Protein AF-W7DMX6-F1 (afdb_monomer_lite)

InterPro domains:
  IPR000160 GGDEF domain [PF00990] (3-92)
  IPR000160 GGDEF domain [PS50887] (1-98)
  IPR000160 GGDEF domain [SM00267] (3-96)
  IPR000160 GGDEF domain [TIGR00254] (6-96)
  IPR000160 GGDEF domain [cd01949] (2-93)
  IPR029787 Nucleotide cyclase [SSF55073] (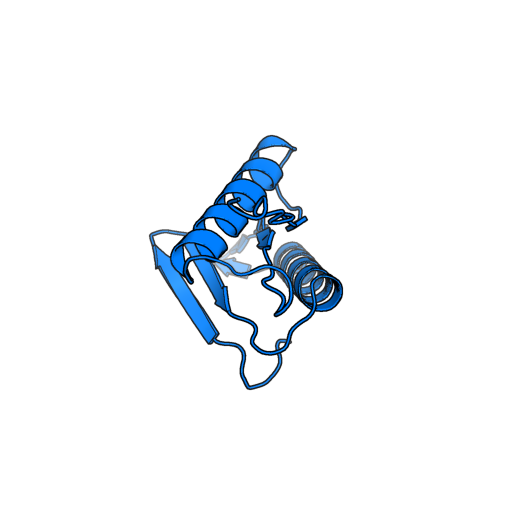2-95)
  IPR043128 Reverse transcriptase/Diguanylate cyclase domain [G3DSA:3.30.70.270] (1-96)
  IPR050469 Diguanylate cyclase Dgc-like, bacteria [PTHR45138] (5-96)

pLDDT: mean 88.65, std 15.46, range [37.47, 98.5]

Sequence (104 aa):
MFHENALIARIGGEEFAVLLPDTSRDGATFYAEQLRKQIEKTDFPFKDEEIRLTVSVGAATMDHLHHFESGEALLKAADAALYTAKENGRNRVYTANLIVPLKE

Secondary structure (DSSP, 8-state):
---TT-EEEEEETTEEEEE-TT--HHHHHHHHHHHHHHHHH-EEEETTEEEE----EEEE---SSS--S-HHHHHHHHHHHHHHHHHTTSS-EEEE--------

Foldseek 3Di:
DADPPWDWDAPDDPDIDIDHPPADLVRQQVVQLVVQVVQQPDQPDDPPHTDRDGAQWFAEDDDPVADDPDVVSRVVNRVVQSVVCVVVPHSYYGYGDPPPPPDD

Radius of gyration: 15.11 Å; chains: 1; bounding box: 36×32×51 Å

Structure (mmCIF, N/CA/C/O backbone):
data_AF-W7DMX6-F1
#
_entry.id   AF-W7DMX6-F1
#
loop_
_atom_site.group_PDB
_atom_site.id
_atom_site.type_symbol
_atom_site.label_atom_id
_atom_site.label_alt_id
_atom_site.label_comp_id
_atom_site.label_asym_id
_atom_site.label_entity_id
_atom_site.label_seq_id
_atom_site.pdbx_PDB_ins_code
_atom_site.Cartn_x
_atom_site.Cartn_y
_atom_site.Cartn_z
_atom_site.occupancy
_atom_site.B_iso_or_equiv
_atom_site.auth_seq_id
_atom_site.auth_comp_id
_atom_site.auth_asym_id
_atom_site.auth_atom_id
_atom_site.pdbx_PDB_model_num
ATOM 1 N N . MET A 1 1 ? -5.444 -12.605 1.772 1.00 81.31 1 MET A N 1
ATOM 2 C CA . MET A 1 1 ? -5.729 -11.479 0.857 1.00 81.31 1 MET A CA 1
ATOM 3 C C . MET A 1 1 ? -4.672 -11.417 -0.229 1.00 81.31 1 MET A C 1
ATOM 5 O O . MET A 1 1 ? -5.051 -11.506 -1.382 1.00 81.31 1 MET A O 1
ATOM 9 N N . PHE A 1 2 ? -3.389 -11.294 0.110 1.00 92.44 2 PHE A N 1
ATOM 10 C CA . PHE A 1 2 ? -2.303 -11.464 -0.859 1.00 92.44 2 PHE A CA 1
ATOM 11 C C . PHE A 1 2 ? -2.097 -12.941 -1.231 1.00 92.44 2 PHE A C 1
ATOM 13 O O . PHE A 1 2 ? -2.585 -13.824 -0.517 1.00 92.44 2 PHE A O 1
ATOM 20 N N . HIS A 1 3 ? -1.392 -13.189 -2.336 1.00 92.00 3 HIS A N 1
ATOM 21 C CA . HIS A 1 3 ? -0.965 -14.530 -2.741 1.00 92.00 3 HIS A CA 1
ATOM 22 C C . HIS A 1 3 ? 0.193 -15.043 -1.862 1.00 92.00 3 HIS A C 1
ATOM 24 O O . HIS A 1 3 ? 0.816 -14.275 -1.132 1.00 92.00 3 HIS A O 1
ATOM 30 N N . GLU A 1 4 ? 0.491 -16.342 -1.941 1.00 92.12 4 GLU A N 1
ATOM 31 C CA . GLU A 1 4 ? 1.430 -17.037 -1.039 1.00 92.12 4 GLU A CA 1
ATOM 32 C C . GLU A 1 4 ? 2.870 -16.501 -1.074 1.00 92.12 4 GLU A C 1
ATOM 34 O O . GLU A 1 4 ? 3.525 -16.433 -0.040 1.00 92.12 4 GLU A O 1
ATOM 39 N N . ASN A 1 5 ? 3.335 -16.050 -2.242 1.00 94.06 5 ASN A N 1
ATOM 40 C CA . ASN A 1 5 ? 4.681 -15.488 -2.416 1.00 94.06 5 ASN A CA 1
ATOM 41 C C . ASN A 1 5 ? 4.815 -14.023 -1.964 1.00 94.06 5 ASN A C 1
ATOM 43 O O . ASN A 1 5 ? 5.875 -13.424 -2.146 1.00 94.06 5 ASN A O 1
ATOM 47 N N . ALA A 1 6 ? 3.756 -13.413 -1.427 1.00 96.19 6 ALA A N 1
ATOM 48 C CA . ALA A 1 6 ? 3.823 -12.043 -0.944 1.00 96.19 6 ALA A CA 1
ATOM 49 C C . ALA A 1 6 ? 4.658 -11.962 0.340 1.00 96.19 6 ALA A C 1
ATOM 51 O O . ALA A 1 6 ? 4.387 -12.656 1.321 1.00 96.19 6 ALA A O 1
ATOM 52 N N . LEU A 1 7 ? 5.639 -11.061 0.357 1.00 96.31 7 LEU A N 1
ATOM 53 C CA . LEU A 1 7 ? 6.440 -10.778 1.544 1.00 96.31 7 LEU A CA 1
ATOM 54 C C . LEU A 1 7 ? 5.949 -9.487 2.193 1.00 96.31 7 LEU A C 1
ATOM 56 O O . LEU A 1 7 ? 5.909 -8.441 1.550 1.00 96.31 7 LEU A O 1
ATOM 60 N N . ILE A 1 8 ? 5.612 -9.557 3.478 1.00 96.62 8 ILE A N 1
ATOM 61 C CA . ILE A 1 8 ? 5.165 -8.409 4.271 1.00 96.62 8 ILE A CA 1
ATOM 62 C C . ILE A 1 8 ? 6.259 -8.075 5.279 1.00 96.62 8 ILE A C 1
ATOM 64 O O . ILE A 1 8 ? 6.717 -8.949 6.014 1.00 96.62 8 ILE A O 1
ATOM 68 N N . ALA A 1 9 ? 6.658 -6.808 5.335 1.00 95.44 9 ALA A N 1
ATOM 69 C CA . ALA A 1 9 ? 7.683 -6.333 6.253 1.00 95.44 9 ALA A CA 1
ATOM 70 C C . ALA A 1 9 ? 7.271 -5.017 6.914 1.00 95.44 9 ALA A C 1
ATOM 72 O O . ALA A 1 9 ? 6.632 -4.165 6.297 1.00 95.44 9 ALA A O 1
ATOM 73 N N . ARG A 1 10 ? 7.685 -4.831 8.170 1.00 96.44 10 ARG A N 1
ATOM 74 C CA . ARG A 1 10 ? 7.686 -3.522 8.829 1.00 96.44 10 ARG A CA 1
ATOM 75 C C . ARG A 1 10 ? 9.044 -2.877 8.582 1.00 96.44 10 ARG A C 1
ATOM 77 O O . ARG A 1 10 ? 10.056 -3.440 8.990 1.00 96.44 10 ARG A O 1
ATOM 84 N N . ILE A 1 11 ? 9.059 -1.729 7.914 1.00 91.50 11 ILE A N 1
ATOM 85 C CA . ILE A 1 11 ? 10.299 -1.026 7.553 1.00 91.50 11 ILE A CA 1
ATOM 86 C C . ILE A 1 11 ? 10.717 -0.052 8.661 1.00 91.50 11 ILE A C 1
ATOM 88 O O . ILE A 1 11 ? 11.904 0.141 8.908 1.00 91.50 11 ILE A O 1
ATOM 92 N N . GLY A 1 12 ? 9.753 0.511 9.388 1.00 91.00 12 GLY A N 1
ATOM 93 C CA . GLY A 1 12 ? 10.013 1.464 10.461 1.00 91.00 12 GLY A CA 1
ATOM 94 C C . GLY A 1 12 ? 8.741 1.829 11.214 1.00 91.00 12 GLY A C 1
ATOM 95 O O . GLY A 1 12 ? 7.687 1.264 10.937 1.00 91.00 12 GLY A O 1
ATOM 96 N N . GLY A 1 13 ? 8.861 2.752 12.177 1.00 92.81 13 GLY A N 1
ATOM 97 C CA . GLY A 1 13 ? 7.790 3.333 13.007 1.00 92.81 13 GLY A CA 1
ATOM 98 C C . GLY A 1 13 ? 6.375 2.824 12.715 1.00 92.81 13 GLY A C 1
ATOM 99 O O . GLY A 1 13 ? 5.958 1.809 13.273 1.00 92.81 13 GLY A O 1
ATOM 100 N N . GLU A 1 14 ? 5.671 3.509 11.819 1.00 92.38 14 GLU A N 1
ATOM 101 C CA . GLU A 1 14 ? 4.323 3.164 11.342 1.00 92.38 14 GLU A CA 1
ATOM 102 C C . GLU A 1 14 ? 4.302 2.658 9.884 1.00 92.38 14 GLU A C 1
ATOM 104 O O . GLU A 1 14 ? 3.255 2.613 9.243 1.00 92.38 14 GLU A O 1
ATOM 109 N N . GLU A 1 15 ? 5.461 2.276 9.344 1.00 94.06 15 GLU A N 1
ATOM 110 C CA . GLU A 1 15 ? 5.650 2.010 7.918 1.00 94.06 15 GLU A CA 1
ATOM 111 C C . GLU A 1 15 ? 5.797 0.517 7.625 1.00 94.06 15 GLU A C 1
ATOM 113 O O . GLU A 1 15 ? 6.644 -0.188 8.189 1.00 94.06 15 GLU A O 1
ATOM 118 N N . PHE A 1 16 ? 4.979 0.049 6.687 1.00 96.88 16 PHE A N 1
ATOM 119 C CA . PHE A 1 16 ? 4.948 -1.328 6.214 1.00 96.88 16 PHE A CA 1
ATOM 120 C C . PHE A 1 16 ? 5.137 -1.360 4.701 1.00 96.88 16 PHE A C 1
ATOM 122 O O . PHE A 1 16 ? 4.659 -0.477 3.990 1.00 96.88 16 PHE A O 1
ATOM 129 N N . ALA A 1 17 ? 5.778 -2.415 4.211 1.00 96.25 17 ALA A N 1
ATOM 130 C CA . ALA A 1 17 ? 5.872 -2.714 2.793 1.00 96.25 17 ALA A CA 1
ATOM 131 C C . ALA A 1 17 ? 5.372 -4.123 2.499 1.00 96.25 17 ALA A C 1
ATOM 133 O O . ALA A 1 17 ? 5.501 -5.040 3.316 1.00 96.25 17 ALA A O 1
ATOM 134 N N . VAL A 1 18 ? 4.826 -4.277 1.296 1.00 96.94 18 VAL A N 1
ATOM 135 C CA . VAL A 1 18 ? 4.428 -5.564 0.738 1.00 96.94 18 VAL A CA 1
ATOM 136 C C . VAL A 1 18 ? 5.130 -5.720 -0.602 1.00 96.94 18 VAL A C 1
ATOM 138 O O . VAL A 1 18 ? 4.915 -4.921 -1.511 1.00 96.94 18 VAL A O 1
ATOM 141 N N . LEU A 1 19 ? 5.979 -6.736 -0.717 1.00 95.12 19 LEU A N 1
ATOM 142 C CA . LEU A 1 19 ? 6.598 -7.130 -1.974 1.00 95.12 19 LEU A CA 1
ATOM 143 C C . LEU A 1 19 ? 5.735 -8.213 -2.623 1.00 95.12 19 LEU A C 1
ATOM 145 O O . LEU A 1 19 ? 5.434 -9.229 -1.994 1.00 95.12 19 LEU A O 1
ATOM 149 N N . LEU A 1 20 ? 5.353 -7.983 -3.877 1.00 94.81 20 LEU A N 1
ATOM 150 C CA . LEU A 1 20 ? 4.454 -8.842 -4.644 1.00 94.81 20 LEU A CA 1
ATOM 151 C C . LEU A 1 20 ? 5.176 -9.372 -5.895 1.00 94.81 20 LEU A C 1
ATOM 153 O O . LEU A 1 20 ? 5.162 -8.703 -6.931 1.00 94.81 20 LEU A O 1
ATOM 157 N N . PRO A 1 21 ? 5.846 -10.538 -5.811 1.00 92.19 21 PRO A N 1
ATOM 158 C CA . PRO A 1 21 ? 6.389 -11.217 -6.984 1.00 92.19 21 PRO A CA 1
ATOM 159 C C . PRO A 1 21 ? 5.312 -11.496 -8.036 1.00 92.19 21 PRO A C 1
ATOM 161 O O . PRO A 1 21 ? 4.145 -11.692 -7.693 1.00 92.19 21 PRO A O 1
ATOM 164 N N . ASP A 1 22 ? 5.710 -11.505 -9.310 1.00 91.19 22 ASP A N 1
ATOM 165 C CA . ASP A 1 22 ? 4.862 -11.876 -10.455 1.00 91.19 22 ASP A CA 1
ATOM 166 C C . ASP A 1 22 ? 3.507 -11.149 -10.507 1.00 91.19 22 ASP A C 1
ATOM 168 O O . ASP A 1 22 ? 2.504 -11.664 -11.003 1.00 91.19 22 ASP A O 1
ATOM 172 N N . THR A 1 23 ? 3.470 -9.925 -9.980 1.00 91.75 23 THR A N 1
ATOM 173 C CA . THR A 1 23 ? 2.251 -9.132 -9.869 1.00 91.75 23 THR A CA 1
ATOM 174 C C . THR A 1 23 ? 2.323 -7.932 -10.799 1.00 91.75 23 THR A C 1
ATOM 176 O O . THR A 1 23 ? 3.210 -7.085 -10.698 1.00 91.75 23 THR A O 1
ATOM 179 N N . SER A 1 24 ? 1.355 -7.853 -11.712 1.00 91.50 24 SER A N 1
ATOM 180 C CA . SER A 1 24 ? 1.215 -6.722 -12.625 1.00 91.50 24 SER A CA 1
ATOM 181 C C . SER A 1 24 ? 0.861 -5.437 -11.877 1.00 91.50 24 SER A C 1
ATOM 183 O O . SER A 1 24 ? 0.398 -5.461 -10.735 1.00 91.50 24 SER A O 1
ATOM 185 N N . ARG A 1 25 ? 0.999 -4.299 -12.559 1.00 91.12 25 ARG A N 1
ATOM 186 C CA . ARG A 1 25 ? 0.562 -2.993 -12.052 1.00 91.12 25 ARG A CA 1
ATOM 187 C C . ARG A 1 25 ? -0.884 -3.011 -11.565 1.00 91.12 25 ARG A C 1
ATOM 189 O O . ARG A 1 25 ? -1.145 -2.632 -10.428 1.00 91.12 25 ARG A O 1
ATOM 196 N N . ASP A 1 26 ? -1.797 -3.520 -12.386 1.00 93.31 26 ASP A N 1
ATOM 197 C CA . ASP A 1 26 ? -3.218 -3.586 -12.040 1.00 93.31 26 ASP A CA 1
ATOM 198 C C . ASP A 1 26 ? -3.467 -4.516 -10.848 1.00 93.31 26 ASP A C 1
ATOM 200 O O . ASP A 1 26 ? -4.273 -4.197 -9.975 1.00 93.31 26 ASP A O 1
ATOM 204 N N . GLY A 1 27 ? -2.732 -5.630 -10.762 1.00 94.69 27 GLY A N 1
ATOM 205 C CA . GLY A 1 27 ? -2.774 -6.527 -9.609 1.00 94.69 27 GLY A CA 1
ATOM 206 C C . GLY A 1 27 ? -2.288 -5.849 -8.327 1.00 94.69 27 GLY A C 1
ATOM 207 O O . GLY A 1 27 ? -2.953 -5.925 -7.294 1.00 94.69 27 GLY A O 1
ATOM 208 N N . ALA A 1 28 ? -1.168 -5.127 -8.391 1.00 94.56 28 ALA A N 1
ATOM 209 C CA . ALA A 1 28 ? -0.616 -4.393 -7.258 1.00 94.56 28 ALA A CA 1
ATOM 210 C C . ALA A 1 28 ? -1.573 -3.286 -6.789 1.00 94.56 28 ALA A C 1
ATOM 212 O O . ALA A 1 28 ? -1.851 -3.179 -5.593 1.00 94.56 28 ALA A O 1
ATOM 213 N N . THR A 1 29 ? -2.140 -2.508 -7.717 1.00 96.00 29 THR A N 1
ATOM 214 C CA . THR A 1 29 ? -3.148 -1.485 -7.408 1.00 96.00 29 THR A CA 1
ATOM 215 C C . THR A 1 29 ? -4.413 -2.108 -6.819 1.00 96.00 29 THR A C 1
ATOM 217 O O . THR A 1 29 ? -4.946 -1.592 -5.836 1.00 96.00 29 THR A O 1
ATOM 220 N N . PHE A 1 30 ? -4.877 -3.239 -7.363 1.00 96.88 30 PHE A N 1
ATOM 221 C CA . PHE A 1 30 ? -6.022 -3.970 -6.825 1.00 96.88 30 PHE A CA 1
ATOM 222 C C . PHE A 1 30 ? -5.782 -4.378 -5.371 1.00 96.88 30 PHE A C 1
ATOM 224 O O . PHE A 1 30 ? -6.596 -4.046 -4.506 1.00 96.88 30 PHE A O 1
ATOM 231 N N . TYR A 1 31 ? -4.662 -5.043 -5.077 1.00 97.62 31 TYR A N 1
ATOM 232 C CA . TYR A 1 31 ? -4.341 -5.439 -3.711 1.00 97.62 31 TYR A CA 1
ATOM 233 C C . TYR A 1 31 ? -4.193 -4.224 -2.787 1.00 97.62 31 TYR A C 1
ATOM 235 O O . TYR A 1 31 ? -4.752 -4.229 -1.694 1.00 97.62 31 TYR A O 1
ATOM 243 N N . ALA A 1 32 ? -3.522 -3.156 -3.217 1.00 97.88 32 ALA A N 1
ATOM 244 C CA . ALA A 1 32 ? -3.402 -1.935 -2.422 1.00 97.88 32 ALA A CA 1
ATOM 245 C C . ALA A 1 32 ? -4.776 -1.337 -2.057 1.00 97.88 32 ALA A C 1
ATOM 247 O O . ALA A 1 32 ? -5.016 -0.998 -0.897 1.00 97.88 32 ALA A O 1
ATOM 248 N N . GLU A 1 33 ? -5.710 -1.262 -3.012 1.00 98.38 33 GLU A N 1
ATOM 249 C CA . GLU A 1 33 ? -7.067 -0.755 -2.768 1.00 98.38 33 GLU A CA 1
ATOM 250 C C . GLU A 1 33 ? -7.884 -1.674 -1.858 1.00 98.38 33 GLU A C 1
ATOM 252 O O . GLU A 1 33 ? -8.626 -1.191 -1.001 1.00 98.38 33 GLU A O 1
ATOM 257 N N . GLN A 1 34 ? -7.757 -2.994 -2.012 1.00 98.19 34 GLN A N 1
ATOM 258 C CA . GLN A 1 34 ? -8.422 -3.939 -1.115 1.00 98.19 34 GLN A CA 1
ATOM 259 C C . GLN A 1 34 ? -7.919 -3.780 0.325 1.00 98.19 34 GLN A C 1
ATOM 261 O O . GLN A 1 34 ? -8.739 -3.703 1.238 1.00 98.19 34 GLN A O 1
ATOM 266 N N . LEU A 1 35 ? -6.602 -3.650 0.528 1.00 97.69 35 LEU A N 1
ATOM 267 C CA . LEU A 1 35 ? -6.001 -3.489 1.857 1.00 97.69 35 LEU A CA 1
ATOM 268 C C . LEU A 1 35 ? -6.511 -2.201 2.493 1.00 97.69 35 LEU A C 1
ATOM 270 O O . LEU A 1 35 ? -6.995 -2.205 3.623 1.00 97.69 35 LEU A O 1
ATOM 274 N N . ARG A 1 36 ? -6.446 -1.104 1.733 1.00 98.44 36 ARG A N 1
ATOM 275 C CA . ARG A 1 36 ? -6.899 0.211 2.171 1.00 98.44 36 ARG A CA 1
ATOM 276 C C . ARG A 1 36 ? -8.355 0.185 2.633 1.00 98.44 36 ARG A C 1
ATOM 278 O O . ARG A 1 36 ? -8.654 0.635 3.735 1.00 98.44 36 ARG A O 1
ATOM 285 N N . LYS A 1 37 ? -9.247 -0.379 1.811 1.00 98.31 37 LYS A N 1
ATOM 286 C CA . LYS A 1 37 ? -10.682 -0.489 2.113 1.00 98.31 37 LYS A CA 1
ATOM 287 C C . LYS A 1 37 ? -10.963 -1.412 3.293 1.00 98.31 37 LYS A C 1
ATOM 289 O O . LYS A 1 37 ? -11.911 -1.158 4.028 1.00 98.31 37 LYS A O 1
ATOM 294 N N . GLN A 1 38 ? -10.197 -2.490 3.457 1.00 97.75 38 GLN A N 1
ATOM 295 C CA . GLN A 1 38 ? -10.344 -3.384 4.604 1.00 97.75 38 GLN A CA 1
ATOM 296 C C . GLN A 1 38 ? -9.945 -2.679 5.900 1.00 97.75 38 GLN A C 1
ATOM 298 O O . GLN A 1 38 ? -10.725 -2.706 6.845 1.00 97.75 38 GLN A O 1
ATOM 303 N N . ILE A 1 39 ? -8.800 -1.991 5.925 1.00 97.50 39 ILE A N 1
ATOM 304 C CA . ILE A 1 39 ? -8.352 -1.224 7.098 1.00 97.50 39 ILE A CA 1
ATOM 305 C C . ILE A 1 39 ? -9.363 -0.127 7.445 1.00 97.50 39 ILE A C 1
ATOM 307 O O . ILE A 1 39 ? -9.794 -0.051 8.587 1.00 97.50 39 ILE A O 1
ATOM 311 N N . GLU A 1 40 ? -9.811 0.655 6.460 1.00 98.12 40 GLU A N 1
ATOM 312 C CA . GLU A 1 40 ? -10.803 1.726 6.653 1.00 98.12 40 GLU A CA 1
ATOM 313 C C . GLU A 1 40 ? -12.129 1.234 7.261 1.00 98.12 40 GLU A C 1
ATOM 315 O O . GLU A 1 40 ? -12.790 1.972 7.989 1.00 98.12 40 GLU A O 1
ATOM 320 N N . LYS A 1 41 ? -12.535 -0.001 6.948 1.00 97.50 41 LYS A N 1
ATOM 321 C CA . LYS A 1 41 ? -13.788 -0.603 7.427 1.00 97.50 41 LYS A CA 1
ATOM 322 C C . LYS A 1 41 ? -13.628 -1.425 8.703 1.00 97.50 41 LYS A C 1
ATOM 324 O O . LYS A 1 41 ? -14.627 -1.936 9.199 1.00 97.50 41 LYS A O 1
ATOM 329 N N . THR A 1 42 ? -12.403 -1.617 9.179 1.00 97.38 42 THR A N 1
ATOM 330 C CA . THR A 1 42 ? -12.138 -2.416 10.373 1.00 97.38 42 THR A CA 1
ATOM 331 C C . THR A 1 42 ? -12.164 -1.504 11.589 1.00 97.38 42 THR A C 1
ATOM 333 O O . THR A 1 42 ? -11.373 -0.567 11.689 1.00 97.38 42 THR A O 1
ATOM 336 N N . ASP A 1 43 ? -13.062 -1.799 12.523 1.00 97.38 43 ASP A N 1
ATOM 337 C CA . ASP A 1 43 ? -13.015 -1.232 13.863 1.00 97.38 43 ASP A CA 1
ATOM 338 C C . ASP A 1 43 ? -11.953 -2.017 14.656 1.00 97.38 43 ASP A C 1
ATOM 340 O O . ASP A 1 43 ? -12.060 -3.230 14.854 1.00 97.38 43 ASP A O 1
ATOM 344 N N . PHE A 1 44 ? -10.853 -1.349 15.013 1.00 96.38 44 PHE A N 1
ATOM 345 C CA . PHE A 1 44 ? -9.729 -1.978 15.703 1.00 96.38 44 PHE A CA 1
ATOM 346 C C . PHE A 1 44 ? -9.915 -1.852 17.217 1.00 96.38 44 PHE A C 1
ATOM 348 O O . PHE A 1 44 ? -10.011 -0.728 17.717 1.00 96.38 44 PHE A O 1
ATOM 355 N N . PRO A 1 45 ? -9.908 -2.962 17.974 1.00 96.38 45 PRO A N 1
ATOM 356 C CA . PRO A 1 45 ? -9.970 -2.896 19.426 1.00 96.38 45 PRO A CA 1
ATOM 357 C C . PRO A 1 45 ? -8.672 -2.298 19.978 1.00 96.38 45 PRO A C 1
ATOM 359 O O . PRO A 1 45 ? -7.573 -2.786 19.694 1.00 96.38 45 PRO A O 1
ATOM 362 N N . PHE A 1 46 ? -8.789 -1.252 20.790 1.00 95.44 46 PHE A N 1
ATOM 363 C CA . PHE A 1 46 ? -7.662 -0.621 21.462 1.00 95.44 46 PHE A CA 1
ATOM 364 C C . PHE A 1 46 ? -8.050 -0.208 22.884 1.00 95.44 46 PHE A C 1
ATOM 366 O O . PHE A 1 46 ? -8.763 0.771 23.096 1.00 95.44 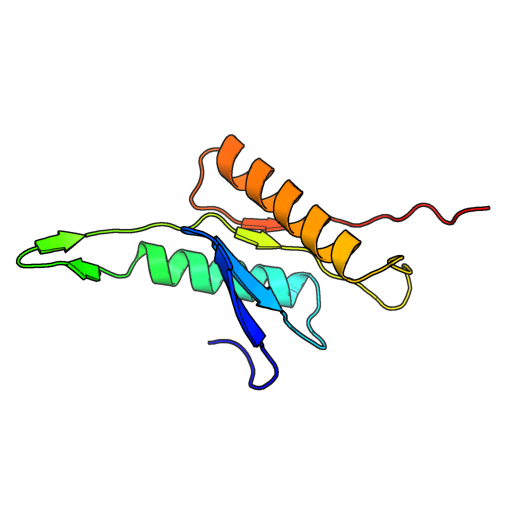46 PHE A O 1
ATOM 373 N N . LYS A 1 47 ? -7.524 -0.943 23.873 1.00 94.25 47 LYS A N 1
ATOM 374 C CA . LYS A 1 47 ? -7.955 -0.862 25.280 1.00 94.25 47 LYS A CA 1
ATOM 375 C C . LYS A 1 47 ? -9.455 -1.176 25.392 1.00 94.25 47 LYS A C 1
ATOM 377 O O . LYS A 1 47 ? -9.867 -2.229 24.919 1.00 94.25 47 LYS A O 1
ATOM 382 N N . ASP A 1 48 ? -10.229 -0.276 25.989 1.00 95.50 48 ASP A N 1
ATOM 383 C CA . ASP A 1 48 ? -11.672 -0.409 26.204 1.00 95.50 48 ASP A CA 1
ATOM 384 C C . ASP A 1 48 ? -12.499 0.320 25.123 1.00 95.50 48 ASP A C 1
ATOM 386 O O . ASP A 1 48 ? -13.703 0.505 25.284 1.00 95.50 48 ASP A O 1
ATOM 390 N N . GLU A 1 49 ? -11.861 0.750 24.027 1.00 96.12 49 GLU A N 1
ATOM 391 C CA . GLU A 1 49 ? -12.496 1.471 22.920 1.00 96.12 49 GLU A CA 1
ATOM 392 C C . GLU A 1 49 ? -12.221 0.799 21.566 1.00 96.12 49 GLU A C 1
ATOM 394 O O . GLU A 1 49 ? -11.270 0.030 21.397 1.00 96.12 49 GLU A O 1
ATOM 399 N N . GLU A 1 50 ? -13.048 1.128 20.574 1.00 96.31 50 GLU A N 1
ATOM 400 C CA . GLU A 1 50 ? -12.803 0.814 19.168 1.00 96.31 50 GLU A CA 1
ATOM 401 C C . GLU A 1 50 ? -12.286 2.059 18.447 1.00 96.31 50 GLU A C 1
ATOM 403 O O . GLU A 1 50 ? -12.882 3.136 18.524 1.00 96.31 50 GLU A O 1
ATOM 408 N N . ILE A 1 51 ? -11.176 1.913 17.724 1.00 96.75 51 ILE A N 1
ATOM 409 C CA . ILE A 1 51 ? -10.596 2.987 16.919 1.00 96.75 51 ILE A CA 1
ATOM 410 C C . ILE A 1 51 ? -10.686 2.653 15.435 1.00 96.75 51 ILE A C 1
ATOM 412 O O . ILE A 1 51 ? -10.494 1.512 15.013 1.00 96.75 51 ILE A O 1
ATOM 416 N N . ARG A 1 52 ? -10.916 3.681 14.618 1.00 95.88 52 ARG A N 1
ATOM 417 C CA . ARG A 1 52 ? -10.840 3.573 13.161 1.00 95.88 52 ARG A CA 1
ATOM 418 C C . ARG A 1 52 ? -9.511 4.087 12.664 1.00 95.88 52 ARG A C 1
ATOM 420 O O . ARG A 1 52 ? -9.107 5.206 12.975 1.00 95.88 52 ARG A O 1
ATOM 427 N N . LEU A 1 53 ? -8.861 3.268 11.851 1.00 96.81 53 LEU A N 1
ATOM 428 C CA . LEU A 1 53 ? -7.604 3.600 11.204 1.00 96.81 53 LEU A CA 1
ATOM 429 C C . LEU A 1 53 ? -7.811 3.681 9.695 1.00 96.81 53 LEU A C 1
ATOM 431 O O . LEU A 1 53 ? -8.702 3.059 9.125 1.00 96.81 53 LEU A O 1
ATOM 435 N N . THR A 1 54 ? -6.952 4.448 9.036 1.00 98.12 54 THR A N 1
ATOM 436 C CA . THR A 1 54 ? -6.840 4.438 7.577 1.00 98.12 54 THR A CA 1
ATOM 437 C C . THR A 1 54 ? -5.378 4.298 7.198 1.00 98.12 54 THR A C 1
ATOM 439 O O . THR A 1 54 ? -4.487 4.593 7.994 1.00 98.12 54 THR A O 1
ATOM 442 N N . VAL A 1 55 ? -5.127 3.860 5.969 1.00 98.06 55 VAL A N 1
ATOM 443 C CA . VAL A 1 55 ? -3.777 3.769 5.414 1.00 98.06 55 VAL A CA 1
ATOM 444 C C . VAL A 1 55 ? -3.729 4.514 4.087 1.00 98.06 55 VAL A C 1
ATOM 446 O O . VAL A 1 55 ? -4.688 4.511 3.319 1.00 98.06 55 VAL A O 1
ATOM 449 N N . SER A 1 56 ? -2.613 5.177 3.808 1.00 98.44 56 SER A N 1
ATOM 450 C CA . SER A 1 56 ? -2.295 5.635 2.451 1.00 98.44 56 SER A CA 1
ATOM 451 C C . SER A 1 56 ? -1.277 4.665 1.876 1.00 98.44 56 SER A C 1
ATOM 453 O O . SER A 1 56 ? -0.386 4.243 2.608 1.00 98.44 56 SER A O 1
ATOM 455 N N . VAL A 1 57 ? -1.409 4.293 0.606 1.00 98.44 57 VAL A N 1
ATOM 456 C CA . VAL A 1 57 ? -0.530 3.296 -0.016 1.00 98.44 57 VAL A CA 1
ATOM 457 C C . VAL A 1 57 ? 0.099 3.888 -1.268 1.00 98.44 57 VAL A C 1
ATOM 459 O O . VAL A 1 57 ? -0.596 4.402 -2.144 1.00 98.44 57 VAL A O 1
ATOM 462 N N . GLY A 1 58 ? 1.420 3.804 -1.351 1.00 97.88 58 GLY A N 1
ATOM 463 C CA . GLY A 1 58 ? 2.160 4.004 -2.586 1.00 97.88 58 GLY A CA 1
ATOM 464 C C . GLY A 1 58 ? 2.551 2.655 -3.163 1.00 97.88 58 GLY A C 1
ATOM 465 O O . GLY A 1 58 ? 3.127 1.830 -2.460 1.00 97.88 58 GLY A O 1
ATOM 466 N N . ALA A 1 59 ? 2.214 2.418 -4.425 1.00 95.88 59 ALA A N 1
ATOM 467 C CA . ALA A 1 59 ? 2.594 1.213 -5.147 1.00 95.88 59 ALA A CA 1
ATOM 468 C C . ALA A 1 59 ? 3.534 1.564 -6.301 1.00 95.88 59 ALA A C 1
ATOM 470 O O . ALA A 1 59 ? 3.400 2.609 -6.938 1.00 95.88 59 ALA A O 1
ATOM 471 N N . ALA A 1 60 ? 4.457 0.665 -6.599 1.00 93.44 60 ALA A N 1
ATOM 472 C CA . ALA A 1 60 ? 5.279 0.712 -7.793 1.00 93.44 60 ALA A CA 1
ATOM 473 C C . ALA A 1 60 ? 5.477 -0.720 -8.285 1.00 93.44 60 ALA A C 1
ATOM 475 O O . ALA A 1 60 ? 5.502 -1.657 -7.485 1.00 93.44 60 ALA A O 1
ATOM 476 N N . THR A 1 61 ? 5.605 -0.892 -9.594 1.00 90.25 61 THR A N 1
ATOM 477 C CA . THR A 1 61 ? 5.839 -2.198 -10.214 1.00 90.25 61 THR A CA 1
ATOM 478 C C . THR A 1 61 ? 6.991 -2.112 -11.182 1.00 90.25 61 THR A C 1
ATOM 480 O O . THR A 1 61 ? 7.109 -1.119 -11.896 1.00 90.25 61 THR A O 1
ATOM 483 N N . MET A 1 62 ? 7.783 -3.176 -11.232 1.00 81.00 62 MET A N 1
ATOM 484 C CA . MET A 1 62 ? 8.806 -3.378 -12.244 1.00 81.00 62 MET A CA 1
ATOM 485 C C . MET A 1 62 ? 8.309 -4.370 -13.286 1.00 81.00 62 MET A C 1
ATOM 487 O O . MET A 1 62 ? 7.708 -5.379 -12.925 1.00 81.00 62 MET A O 1
ATOM 491 N N . ASP A 1 63 ? 8.568 -4.088 -14.559 1.00 71.06 63 ASP A N 1
ATOM 492 C CA . ASP A 1 63 ? 8.399 -5.065 -15.628 1.00 71.06 63 ASP A CA 1
ATOM 493 C C . ASP A 1 63 ? 9.767 -5.471 -16.198 1.00 71.06 63 ASP A C 1
ATOM 495 O O . ASP A 1 63 ? 10.796 -4.854 -15.925 1.00 71.06 63 ASP A O 1
ATOM 499 N N . HIS A 1 64 ? 9.788 -6.558 -16.967 1.00 61.72 64 HIS A N 1
ATOM 500 C CA . HIS A 1 64 ? 11.014 -7.070 -17.582 1.00 61.72 64 HIS A CA 1
ATOM 501 C C . HIS A 1 64 ? 11.504 -6.227 -18.770 1.00 61.72 64 HIS A C 1
ATOM 503 O O . HIS A 1 64 ? 12.592 -6.484 -19.280 1.00 61.72 64 HIS A O 1
ATOM 509 N N . LEU A 1 65 ? 10.697 -5.270 -19.239 1.00 57.44 65 LEU A N 1
ATOM 510 C CA . LEU A 1 65 ? 10.978 -4.440 -20.413 1.00 57.44 65 LEU A CA 1
ATOM 511 C C . LEU A 1 65 ? 11.683 -3.133 -20.029 1.00 57.44 65 LEU A C 1
ATOM 513 O O . LEU A 1 65 ? 12.446 -2.586 -20.820 1.00 57.44 65 LEU A O 1
ATOM 517 N N . HIS A 1 66 ? 11.464 -2.660 -18.807 1.00 56.84 66 HIS A N 1
ATOM 518 C CA . HIS A 1 66 ? 12.043 -1.461 -18.236 1.00 56.84 66 HIS A CA 1
ATOM 519 C C . HIS A 1 66 ? 12.961 -1.897 -17.099 1.00 56.84 66 HIS A C 1
ATOM 521 O O . HIS A 1 66 ? 12.522 -2.191 -15.990 1.00 56.84 66 HIS A O 1
ATOM 527 N N . HIS A 1 67 ? 14.259 -1.982 -17.385 1.00 52.84 67 HIS A N 1
ATOM 528 C CA . HIS A 1 67 ? 15.266 -2.315 -16.386 1.00 52.84 67 HIS A CA 1
ATOM 529 C C . HIS A 1 67 ? 15.209 -1.311 -15.231 1.00 52.84 67 HIS A C 1
ATOM 531 O O . HIS A 1 67 ? 15.531 -0.138 -15.408 1.00 52.84 67 HIS A O 1
ATOM 537 N N . PHE A 1 68 ? 14.846 -1.761 -14.032 1.00 54.94 68 PHE A N 1
ATOM 538 C CA . PHE A 1 68 ? 15.174 -0.996 -12.837 1.00 54.94 68 PHE A CA 1
ATOM 539 C C . PHE A 1 68 ? 16.621 -1.291 -12.507 1.00 54.94 68 PHE A C 1
ATOM 541 O O . PHE A 1 68 ? 17.052 -2.443 -12.527 1.00 54.94 68 PHE A O 1
ATOM 548 N N . GLU A 1 69 ? 17.354 -0.245 -12.148 1.00 59.75 69 GLU A N 1
ATOM 549 C CA . GLU A 1 69 ? 18.746 -0.383 -11.734 1.00 59.75 69 GLU A CA 1
ATOM 550 C C . GLU A 1 69 ? 18.875 -1.216 -10.441 1.00 59.75 69 GLU A C 1
ATOM 552 O O . GLU A 1 69 ? 19.914 -1.837 -10.226 1.00 59.75 69 GLU A O 1
ATOM 557 N N . SER A 1 70 ? 17.831 -1.272 -9.591 1.00 76.50 70 SER A N 1
ATOM 558 C CA . SER A 1 70 ? 17.800 -2.078 -8.358 1.00 76.50 70 SER A CA 1
ATOM 559 C C . SER A 1 70 ? 16.418 -2.113 -7.675 1.00 76.50 70 SER A C 1
ATOM 561 O O . SER A 1 70 ? 15.529 -1.308 -7.966 1.00 76.50 70 SER A O 1
ATOM 563 N N . GLY A 1 71 ? 16.254 -2.994 -6.678 1.00 82.81 71 GLY A N 1
ATOM 564 C CA . GLY A 1 71 ? 15.092 -2.981 -5.775 1.00 82.81 71 GLY A CA 1
ATOM 565 C C . GLY A 1 71 ? 14.963 -1.699 -4.934 1.00 82.81 71 GLY A C 1
ATOM 566 O O . GLY A 1 71 ? 13.859 -1.343 -4.527 1.00 82.81 71 GLY A O 1
ATOM 567 N N . GLU A 1 72 ? 16.055 -0.956 -4.724 1.00 86.44 72 GLU A N 1
ATOM 568 C CA . GLU A 1 72 ? 16.027 0.340 -4.032 1.00 86.44 72 GLU A CA 1
ATOM 569 C C . GLU A 1 72 ? 15.276 1.398 -4.854 1.00 86.44 72 GLU A C 1
ATOM 571 O O . GLU A 1 72 ? 14.495 2.173 -4.302 1.00 86.44 72 GLU A O 1
ATOM 576 N N . ALA A 1 73 ? 15.458 1.406 -6.179 1.00 85.12 73 ALA A N 1
ATOM 577 C CA . ALA A 1 73 ? 14.733 2.312 -7.069 1.00 85.12 73 ALA A CA 1
ATOM 578 C C . ALA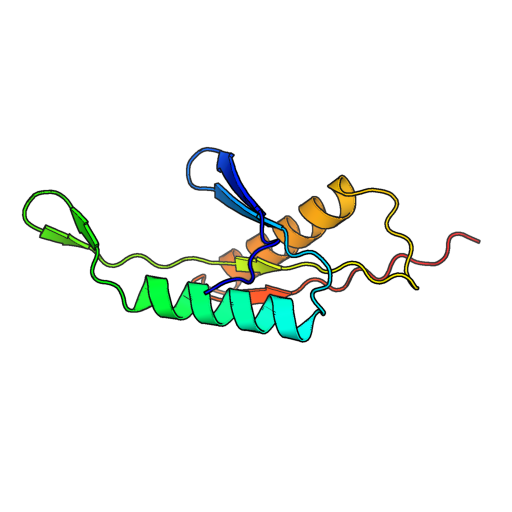 A 1 73 ? 13.219 2.040 -7.045 1.00 85.12 73 ALA A C 1
ATOM 580 O O . ALA A 1 73 ? 12.419 2.977 -7.008 1.00 85.12 73 ALA A O 1
ATOM 581 N N . LEU A 1 74 ? 12.825 0.761 -6.998 1.00 88.69 74 LEU A N 1
ATOM 582 C CA . LEU A 1 74 ? 11.422 0.359 -6.877 1.00 88.69 74 LEU A CA 1
ATOM 583 C 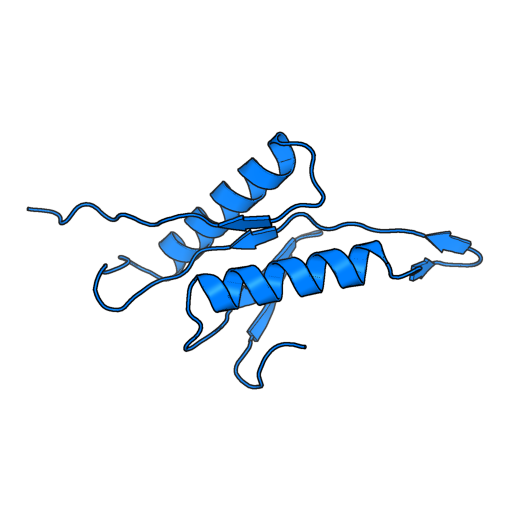C . LEU A 1 74 ? 10.808 0.853 -5.559 1.00 88.69 74 LEU A C 1
ATOM 585 O O . LEU A 1 74 ? 9.719 1.427 -5.566 1.00 88.69 74 LEU A O 1
ATOM 589 N N . LEU A 1 75 ? 11.525 0.686 -4.443 1.00 90.50 75 LEU A N 1
ATOM 590 C CA . LEU A 1 75 ? 11.067 1.153 -3.136 1.00 90.50 75 LEU A CA 1
ATOM 591 C C . LEU A 1 75 ? 10.945 2.684 -3.084 1.00 90.50 75 LEU A C 1
ATOM 593 O O . LEU A 1 75 ? 9.928 3.191 -2.619 1.00 90.50 75 LEU A O 1
ATOM 597 N N . LYS A 1 76 ? 11.924 3.425 -3.624 1.00 90.88 76 LYS A N 1
ATOM 598 C CA . LYS A 1 76 ? 11.871 4.898 -3.706 1.00 90.88 76 LYS A CA 1
ATOM 599 C C . LYS A 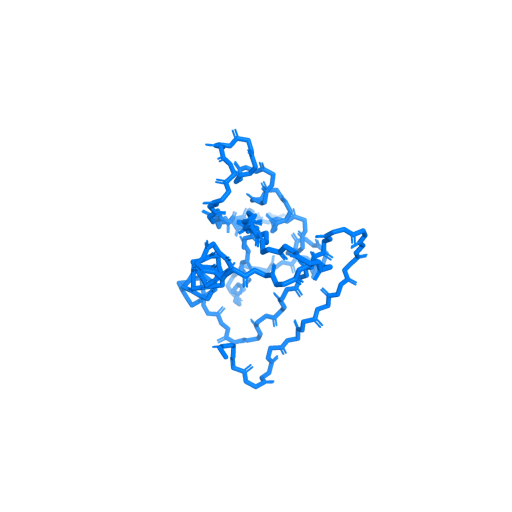1 76 ? 10.671 5.397 -4.508 1.00 90.88 76 LYS A C 1
ATOM 601 O O . LYS A 1 76 ? 10.042 6.380 -4.130 1.00 90.88 76 LYS A O 1
ATOM 606 N N . ALA A 1 77 ? 10.328 4.727 -5.603 1.00 91.81 77 ALA A N 1
ATOM 607 C CA . ALA A 1 77 ? 9.157 5.096 -6.390 1.00 91.81 77 ALA A CA 1
ATOM 608 C C . ALA A 1 77 ? 7.838 4.800 -5.661 1.00 91.81 77 ALA A C 1
ATOM 610 O O . ALA A 1 77 ? 6.906 5.604 -5.735 1.00 91.81 77 ALA A O 1
ATOM 611 N N . ALA A 1 78 ? 7.759 3.679 -4.934 1.00 94.50 78 ALA A N 1
ATOM 612 C CA . ALA A 1 78 ? 6.614 3.387 -4.077 1.00 94.50 78 ALA A CA 1
ATOM 613 C C . ALA A 1 78 ? 6.467 4.450 -2.975 1.00 94.50 78 ALA A C 1
ATOM 615 O O . ALA A 1 78 ? 5.360 4.930 -2.740 1.00 94.50 78 ALA A O 1
ATOM 616 N N . ASP A 1 79 ? 7.571 4.891 -2.369 1.00 94.56 79 ASP A N 1
ATOM 617 C CA . ASP A 1 79 ? 7.568 5.961 -1.368 1.00 94.56 79 ASP A CA 1
ATOM 618 C C . ASP A 1 79 ? 7.122 7.317 -1.948 1.00 94.56 79 ASP A C 1
ATOM 620 O O . ASP A 1 79 ? 6.247 7.982 -1.393 1.00 94.56 79 ASP A O 1
ATOM 624 N N . ALA A 1 80 ? 7.601 7.694 -3.137 1.00 94.56 80 ALA A N 1
ATOM 625 C CA . ALA A 1 80 ? 7.142 8.905 -3.824 1.00 94.56 80 ALA A CA 1
ATOM 626 C C . ALA A 1 80 ? 5.633 8.865 -4.151 1.00 94.56 80 ALA A C 1
ATOM 628 O O . ALA A 1 80 ? 4.917 9.868 -4.017 1.00 94.56 80 ALA A O 1
ATOM 629 N N . ALA A 1 81 ? 5.112 7.696 -4.536 1.00 96.31 81 ALA A N 1
ATOM 630 C CA . ALA A 1 81 ? 3.676 7.499 -4.708 1.00 96.31 81 ALA A CA 1
ATOM 631 C C . ALA A 1 81 ? 2.925 7.610 -3.371 1.00 96.31 81 ALA A C 1
ATOM 633 O O . ALA A 1 81 ? 1.870 8.242 -3.310 1.00 96.31 81 ALA A O 1
ATOM 634 N N . LEU A 1 82 ? 3.473 7.060 -2.284 1.00 97.31 82 LEU A N 1
ATOM 635 C CA . LEU A 1 82 ? 2.894 7.158 -0.944 1.00 97.31 82 LEU A CA 1
ATOM 636 C C . LEU A 1 82 ? 2.833 8.612 -0.470 1.00 97.31 82 LEU A C 1
ATOM 638 O O . LEU A 1 82 ? 1.809 9.048 0.061 1.00 97.31 82 LEU A O 1
ATOM 642 N N . TYR A 1 83 ? 3.900 9.375 -0.694 1.00 96.56 83 TYR A N 1
ATOM 643 C CA . TYR A 1 83 ? 3.932 10.806 -0.424 1.00 96.56 83 TYR A CA 1
ATOM 644 C C . TYR A 1 83 ? 2.825 11.533 -1.199 1.00 96.56 83 TYR A C 1
ATOM 646 O O . TYR A 1 83 ? 2.037 12.271 -0.612 1.00 96.56 83 TYR A O 1
ATOM 654 N N . THR A 1 84 ? 2.665 11.229 -2.490 1.00 97.06 84 THR A N 1
ATOM 655 C CA . THR A 1 84 ? 1.577 11.783 -3.312 1.00 97.06 84 THR A CA 1
ATOM 656 C C . THR A 1 84 ? 0.193 11.436 -2.748 1.00 97.06 84 THR A C 1
ATOM 658 O O . THR A 1 84 ? -0.679 12.304 -2.664 1.00 97.06 84 THR A O 1
ATOM 661 N N . ALA A 1 85 ? -0.018 10.194 -2.304 1.00 97.75 85 ALA A N 1
ATOM 662 C CA . ALA A 1 85 ? -1.260 9.770 -1.660 1.00 97.75 85 ALA A CA 1
ATOM 663 C C . ALA A 1 85 ? -1.541 10.557 -0.370 1.00 97.75 85 ALA A C 1
ATOM 665 O O . ALA A 1 85 ? -2.678 10.972 -0.125 1.00 97.75 85 ALA A O 1
ATOM 666 N N . LYS A 1 86 ? -0.500 10.790 0.435 1.00 96.88 86 LYS A N 1
ATOM 667 C CA . LYS A 1 86 ? -0.561 11.585 1.662 1.00 96.88 86 LYS A CA 1
ATOM 668 C C . LYS A 1 86 ? -0.948 13.037 1.353 1.00 96.88 86 LYS A C 1
ATOM 670 O O . LYS A 1 86 ? -1.918 13.515 1.946 1.00 96.88 86 LYS A O 1
ATOM 675 N N . GLU A 1 87 ? -0.266 13.690 0.416 1.00 98.00 87 GLU A N 1
ATOM 676 C CA . GLU A 1 87 ? -0.505 15.094 0.038 1.00 98.00 87 GLU A CA 1
ATOM 677 C C . GLU A 1 87 ? -1.883 15.323 -0.585 1.00 98.00 87 GLU A C 1
ATOM 679 O O . GLU A 1 87 ? -2.529 16.333 -0.328 1.00 98.00 87 GLU A O 1
ATOM 684 N N . ASN A 1 88 ? -2.398 14.358 -1.347 1.00 96.81 88 ASN A N 1
ATOM 685 C CA . ASN A 1 88 ? -3.695 14.520 -2.001 1.00 96.81 88 ASN A CA 1
ATOM 686 C C . ASN A 1 88 ? -4.894 14.306 -1.062 1.00 96.81 88 ASN A C 1
ATOM 688 O O . ASN A 1 88 ? -6.032 14.398 -1.514 1.00 96.81 88 ASN A O 1
ATOM 692 N N . GLY A 1 89 ? -4.674 14.053 0.232 1.00 97.38 89 GLY A N 1
ATOM 693 C CA . GLY A 1 89 ? -5.736 13.937 1.239 1.00 97.38 89 GLY A CA 1
ATOM 694 C C . GLY A 1 89 ? -5.838 12.567 1.904 1.00 97.38 89 GLY A C 1
ATOM 695 O O . GLY A 1 89 ? -6.901 12.239 2.425 1.00 97.38 89 GLY A O 1
ATOM 696 N N . ARG A 1 90 ? -4.751 11.779 1.888 1.00 98.31 90 ARG A N 1
ATOM 697 C CA . ARG A 1 90 ? -4.613 10.487 2.590 1.00 98.31 90 ARG A CA 1
ATOM 698 C C . ARG A 1 90 ? -5.675 9.460 2.182 1.00 98.31 90 ARG A C 1
ATOM 700 O O . ARG A 1 90 ? -6.423 9.682 1.230 1.00 98.31 90 ARG A O 1
ATOM 707 N N . ASN A 1 91 ? -5.672 8.307 2.855 1.00 98.38 91 ASN A N 1
ATOM 708 C CA . ASN A 1 91 ? -6.629 7.214 2.673 1.00 98.38 91 ASN A CA 1
ATOM 709 C C . ASN A 1 91 ? -6.908 6.910 1.191 1.00 98.38 91 ASN A C 1
ATOM 711 O O . ASN A 1 91 ? -8.051 6.854 0.739 1.00 98.38 91 ASN A O 1
ATOM 715 N N . ARG A 1 92 ? -5.834 6.751 0.413 1.00 98.50 92 ARG A N 1
ATOM 716 C CA . ARG A 1 92 ? -5.890 6.489 -1.029 1.00 98.50 92 ARG A CA 1
ATOM 717 C C . ARG A 1 92 ? -4.660 5.741 -1.507 1.00 98.50 92 ARG A C 1
ATOM 719 O O . ARG A 1 92 ? -3.649 5.686 -0.803 1.00 98.50 92 ARG A O 1
ATOM 726 N N . VAL A 1 93 ? -4.764 5.208 -2.715 1.00 98.38 93 VAL A N 1
ATOM 727 C CA . VAL A 1 93 ? -3.666 4.552 -3.414 1.00 98.38 93 VAL A CA 1
ATOM 728 C C . VAL A 1 93 ? -3.162 5.459 -4.529 1.00 98.38 93 VAL A C 1
ATOM 730 O O . VAL A 1 93 ? -3.951 5.997 -5.301 1.00 98.38 93 VAL A O 1
ATOM 733 N N . TYR A 1 94 ? -1.846 5.611 -4.627 1.00 97.44 94 TYR A N 1
ATOM 734 C CA . TYR A 1 94 ? -1.190 6.096 -5.840 1.00 97.44 94 TYR A CA 1
ATOM 735 C C . TYR A 1 94 ? -0.246 5.019 -6.352 1.00 97.44 94 TYR A C 1
ATOM 737 O O . TYR A 1 94 ? 0.368 4.289 -5.575 1.00 97.44 94 TYR A O 1
ATOM 745 N N . THR A 1 95 ? -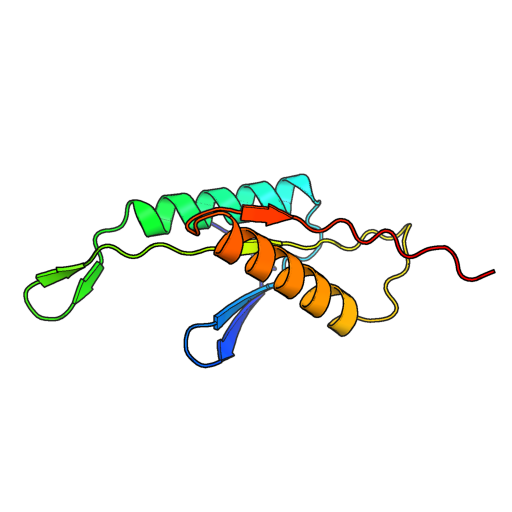0.127 4.919 -7.671 1.00 94.25 95 THR A N 1
ATOM 746 C CA . THR A 1 95 ? 0.778 3.968 -8.314 1.00 94.25 95 THR A CA 1
ATOM 747 C C . THR A 1 95 ? 1.749 4.735 -9.195 1.00 94.25 95 THR A C 1
ATOM 749 O O . THR A 1 95 ? 1.331 5.382 -10.156 1.00 94.25 95 THR A O 1
ATOM 752 N N . ALA A 1 96 ? 3.033 4.696 -8.845 1.00 88.75 96 ALA A N 1
ATOM 753 C CA . ALA A 1 96 ? 4.082 5.295 -9.653 1.00 88.75 96 ALA A CA 1
ATOM 754 C C . ALA A 1 96 ? 4.259 4.508 -10.955 1.00 88.75 96 ALA A C 1
ATOM 756 O O . ALA A 1 96 ? 4.214 3.276 -10.970 1.00 88.75 96 ALA A O 1
ATOM 757 N N . ASN A 1 97 ? 4.515 5.239 -12.037 1.00 69.44 97 ASN A N 1
ATOM 758 C CA . ASN A 1 97 ? 5.079 4.670 -13.251 1.00 69.44 97 ASN A CA 1
ATOM 759 C C . ASN A 1 97 ? 6.581 4.903 -13.192 1.00 69.44 97 ASN A C 1
ATOM 761 O O . ASN A 1 97 ? 7.017 6.054 -13.169 1.00 69.44 97 ASN A O 1
ATOM 765 N N . LEU A 1 98 ? 7.373 3.838 -13.196 1.00 63.03 98 LEU A N 1
ATOM 766 C CA . LEU A 1 98 ? 8.781 3.991 -13.518 1.00 63.03 98 LEU A CA 1
ATOM 767 C C . LEU A 1 98 ? 8.927 3.918 -15.024 1.00 63.03 98 LEU A C 1
ATOM 769 O O . LEU A 1 98 ? 8.982 2.848 -15.615 1.00 63.03 98 LEU A O 1
ATOM 773 N N . ILE A 1 99 ? 8.970 5.093 -15.637 1.00 53.25 99 ILE A N 1
ATOM 774 C CA . ILE A 1 99 ? 9.596 5.237 -16.940 1.00 53.25 99 ILE A CA 1
ATOM 775 C C . ILE A 1 99 ? 11.060 5.505 -16.619 1.00 53.25 99 ILE A C 1
ATOM 777 O O . ILE A 1 99 ? 11.428 6.632 -16.297 1.00 53.25 99 ILE A O 1
ATOM 781 N N . VAL A 1 100 ? 11.886 4.462 -16.625 1.00 47.75 100 VAL A N 1
ATOM 782 C CA . VAL A 1 100 ? 13.330 4.680 -16.709 1.00 47.75 100 VAL A CA 1
ATOM 783 C C . VAL A 1 100 ? 13.578 5.091 -18.161 1.00 47.75 100 VAL A C 1
ATOM 785 O O . VAL A 1 100 ? 13.242 4.308 -19.054 1.00 47.75 100 VAL A O 1
ATOM 788 N N . PRO A 1 101 ? 14.080 6.306 -18.451 1.00 39.06 101 PRO A N 1
ATOM 789 C CA . PRO A 1 101 ? 14.541 6.603 -19.797 1.00 39.06 101 PRO A CA 1
ATOM 790 C C . PRO A 1 101 ? 15.626 5.579 -20.124 1.00 39.06 101 PRO A C 1
ATOM 792 O O . PRO A 1 101 ? 16.512 5.352 -19.296 1.00 39.06 101 PRO A O 1
ATOM 795 N N . LEU A 1 102 ? 15.554 4.952 -21.301 1.00 37.47 102 LEU A N 1
ATOM 796 C CA . LEU A 1 102 ? 16.686 4.200 -21.834 1.00 37.47 102 LEU A CA 1
ATOM 797 C C . LEU A 1 102 ? 17.901 5.134 -21.756 1.00 37.47 102 LEU A C 1
ATOM 799 O O . LEU A 1 102 ? 17.894 6.196 -22.377 1.00 37.47 102 LEU A O 1
ATOM 803 N N . LYS A 1 103 ? 18.890 4.796 -20.922 1.00 39.81 103 LYS A N 1
ATOM 804 C CA . LYS A 1 103 ? 20.201 5.439 -21.008 1.00 39.81 103 LYS A CA 1
ATOM 805 C C . LYS A 1 103 ? 20.741 5.079 -22.391 1.00 39.81 103 LYS A C 1
ATOM 807 O O . LYS A 1 103 ? 20.924 3.893 -22.663 1.00 39.81 103 LYS A O 1
ATOM 812 N N . GLU A 1 104 ? 20.883 6.088 -23.247 1.00 39.06 104 GLU A N 1
ATOM 813 C CA . GLU A 1 104 ? 21.670 6.001 -24.484 1.00 39.06 104 GLU A CA 1
ATOM 814 C C . GLU A 1 104 ? 23.121 5.606 -24.184 1.00 39.06 104 GLU A C 1
ATOM 816 O O . GLU A 1 104 ? 23.651 6.038 -23.128 1.00 39.06 104 GLU A O 1
#

Organism: NCBI:txid1265822